Protein AF-A0AAW7MGW1-F1 (afdb_monomer)

Secondary structure (DSSP, 8-state):
-PPPHHHHHHHHHHHHHHHHHHTT--SS--EE-SSSEEEEEEEE--SSS--EEEEEEEESSHHHHHHHHT-

Solvent-accessible surface area (backbone atoms only — not comparable to full-atom values): 4339 Å² total; per-residue (Å²): 132,84,76,55,70,71,58,54,55,52,51,54,53,45,53,50,48,43,55,54,56,44,72,71,65,42,84,45,81,56,40,78,68,84,80,56,36,27,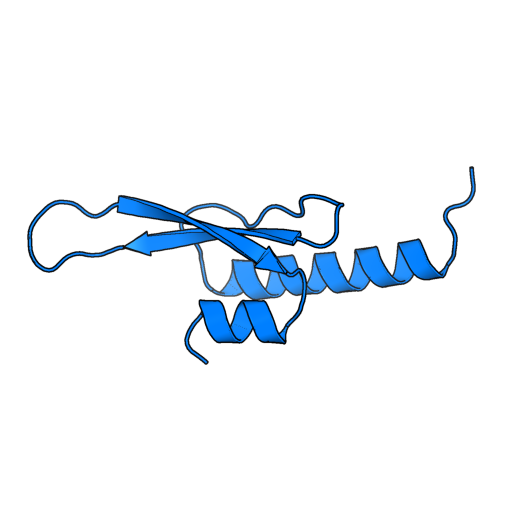40,43,40,42,73,45,77,55,97,72,75,74,70,48,77,48,78,50,78,40,57,67,41,73,64,50,52,33,60,72,74,71,105

Structure (mmCIF, N/CA/C/O backbone):
data_AF-A0AAW7MGW1-F1
#
_entry.id   AF-A0AAW7MGW1-F1
#
loop_
_atom_site.group_PDB
_atom_site.id
_atom_site.type_symbol
_atom_site.label_atom_id
_atom_site.label_alt_id
_atom_site.label_comp_id
_atom_site.label_asym_id
_atom_site.label_entity_id
_atom_site.label_seq_id
_atom_site.pdbx_PDB_ins_code
_atom_site.Cartn_x
_atom_site.Cartn_y
_atom_site.Cartn_z
_atom_site.occupancy
_atom_site.B_iso_or_equiv
_atom_site.auth_seq_id
_atom_site.auth_comp_id
_atom_site.auth_asym_id
_atom_site.auth_atom_id
_atom_site.pdbx_PDB_model_num
ATOM 1 N N . MET A 1 1 ? 9.162 1.483 -29.307 1.00 48.19 1 MET A N 1
ATOM 2 C CA . MET A 1 1 ? 10.173 1.584 -28.234 1.00 48.19 1 MET A CA 1
ATOM 3 C C . MET A 1 1 ? 10.019 0.355 -27.362 1.00 48.19 1 MET A C 1
ATOM 5 O O . MET A 1 1 ? 9.033 0.253 -26.643 1.00 48.19 1 MET A O 1
ATOM 9 N N . GLU A 1 2 ? 10.907 -0.620 -27.517 1.00 53.88 2 GLU A N 1
ATOM 10 C CA . GLU A 1 2 ? 10.869 -1.862 -26.744 1.00 53.88 2 GLU A CA 1
ATOM 11 C C . GLU A 1 2 ? 11.428 -1.581 -25.344 1.00 53.88 2 GLU A C 1
ATOM 13 O O . GLU A 1 2 ? 12.528 -1.047 -25.208 1.00 53.88 2 GLU A O 1
ATOM 18 N N . LYS A 1 3 ? 10.645 -1.847 -24.293 1.00 55.69 3 LYS A N 1
ATOM 19 C CA . LYS A 1 3 ? 11.120 -1.686 -22.912 1.00 55.69 3 LYS A CA 1
ATOM 20 C C . LYS A 1 3 ? 12.170 -2.760 -22.629 1.00 55.69 3 LYS A C 1
ATOM 22 O O . LYS A 1 3 ? 11.946 -3.925 -22.946 1.00 55.69 3 LYS A O 1
ATOM 27 N N . CYS A 1 4 ? 13.287 -2.386 -22.003 1.00 58.28 4 CYS A N 1
ATOM 28 C CA . CYS A 1 4 ? 14.319 -3.344 -21.606 1.00 58.28 4 CYS A CA 1
ATOM 29 C C . CYS A 1 4 ? 13.707 -4.465 -20.734 1.00 58.28 4 CYS A C 1
ATOM 31 O O . CYS A 1 4 ? 12.887 -4.163 -19.862 1.00 58.28 4 CYS A O 1
ATOM 33 N N . PRO A 1 5 ? 14.122 -5.737 -20.882 1.00 61.25 5 PRO A N 1
ATOM 34 C CA . PRO A 1 5 ? 13.561 -6.866 -20.124 1.00 61.25 5 PRO A CA 1
ATOM 35 C C . PRO A 1 5 ? 13.576 -6.659 -18.601 1.00 61.25 5 PRO A C 1
ATOM 37 O O . PRO A 1 5 ? 12.639 -7.035 -17.897 1.00 61.25 5 PRO A O 1
ATOM 40 N N . GLN A 1 6 ? 14.606 -5.971 -18.100 1.00 60.62 6 GLN A N 1
ATOM 41 C CA . GLN A 1 6 ? 14.761 -5.601 -16.689 1.00 60.62 6 GLN A CA 1
ATOM 42 C C . GLN A 1 6 ? 13.650 -4.656 -16.192 1.00 60.62 6 GLN A C 1
ATOM 44 O O . GLN A 1 6 ? 13.234 -4.728 -15.037 1.00 60.62 6 GLN A O 1
ATOM 49 N N . GLN A 1 7 ? 13.131 -3.793 -17.066 1.00 59.75 7 GLN A N 1
ATOM 50 C CA . GLN A 1 7 ? 12.079 -2.831 -16.744 1.00 59.75 7 GLN A CA 1
ATOM 51 C C . GL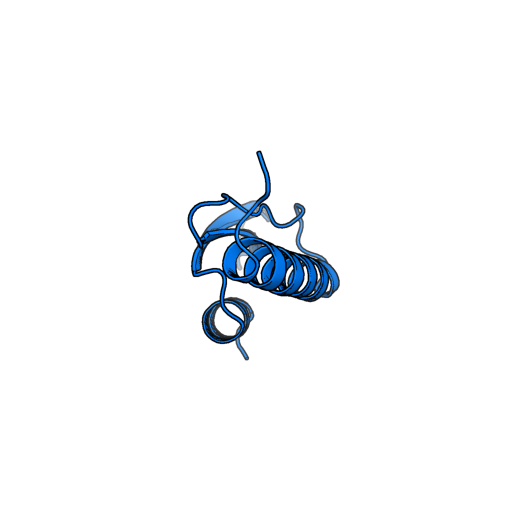N A 1 7 ? 10.694 -3.492 -16.701 1.00 59.75 7 GLN A C 1
ATOM 53 O O . GLN A 1 7 ? 9.851 -3.100 -15.896 1.00 59.75 7 GLN A O 1
ATOM 58 N N . ILE A 1 8 ? 10.475 -4.530 -17.518 1.00 62.03 8 ILE A N 1
ATOM 59 C CA . ILE A 1 8 ? 9.238 -5.323 -17.511 1.00 62.03 8 ILE A CA 1
ATOM 60 C C . ILE A 1 8 ? 9.180 -6.199 -16.254 1.00 62.03 8 ILE A C 1
ATOM 62 O O . ILE A 1 8 ? 8.174 -6.171 -15.547 1.00 62.03 8 ILE A O 1
ATOM 66 N N . ALA A 1 9 ? 10.267 -6.903 -15.920 1.00 62.34 9 ALA A N 1
ATOM 67 C CA . ALA A 1 9 ? 10.341 -7.724 -14.708 1.00 62.34 9 ALA A CA 1
ATOM 68 C C . ALA A 1 9 ? 10.065 -6.895 -13.441 1.00 62.34 9 ALA A C 1
ATOM 70 O O . ALA A 1 9 ? 9.174 -7.231 -12.663 1.00 62.34 9 ALA A O 1
ATOM 71 N N . ARG A 1 10 ? 10.719 -5.730 -13.316 1.00 67.75 10 ARG A N 1
ATOM 72 C CA . ARG A 1 10 ? 10.474 -4.788 -12.215 1.00 67.75 10 ARG A CA 1
ATOM 73 C C . ARG A 1 10 ? 9.011 -4.348 -12.132 1.00 67.75 10 ARG A C 1
ATOM 75 O O . ARG A 1 10 ? 8.457 -4.314 -11.041 1.00 67.75 10 ARG A O 1
ATOM 82 N N . SER A 1 11 ? 8.364 -4.041 -13.260 1.00 68.94 11 SER A N 1
ATOM 83 C CA . SER A 1 11 ? 6.947 -3.641 -13.250 1.00 68.94 11 SER A CA 1
ATOM 84 C C . SER A 1 11 ? 5.996 -4.761 -12.810 1.00 68.94 11 SER A C 1
ATOM 86 O O . SER A 1 11 ? 4.997 -4.484 -12.147 1.00 68.94 11 SER A O 1
ATOM 88 N N . VAL A 1 12 ? 6.307 -6.024 -13.126 1.00 74.38 12 VAL A N 1
ATOM 89 C CA . VAL A 1 12 ? 5.511 -7.182 -12.686 1.00 74.38 12 VAL A CA 1
ATO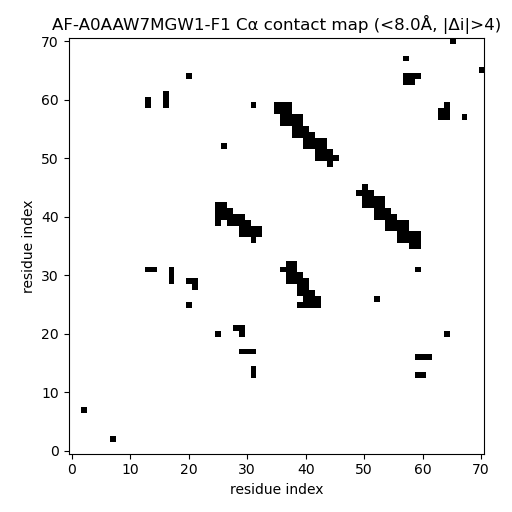M 90 C C . VAL A 1 12 ? 5.658 -7.389 -11.181 1.00 74.38 12 VAL A C 1
ATOM 92 O O . VAL A 1 12 ? 4.657 -7.614 -10.498 1.00 74.38 12 VAL A O 1
ATOM 95 N N . ASP A 1 13 ? 6.874 -7.260 -10.655 1.00 85.88 13 ASP A N 1
ATOM 96 C CA . ASP A 1 13 ? 7.143 -7.414 -9.225 1.00 85.88 13 ASP A CA 1
ATOM 97 C C . ASP A 1 13 ? 6.511 -6.290 -8.398 1.00 85.88 13 ASP A C 1
ATOM 99 O O . ASP A 1 13 ? 5.866 -6.565 -7.385 1.00 85.88 13 ASP A O 1
ATOM 103 N N . VAL A 1 14 ? 6.586 -5.041 -8.867 1.00 93.38 14 VAL A N 1
ATOM 104 C CA . VAL A 1 14 ? 5.916 -3.910 -8.208 1.00 93.38 14 VAL A CA 1
ATOM 105 C C . VAL A 1 14 ? 4.394 -4.059 -8.268 1.00 93.38 14 VAL A C 1
ATOM 107 O O . VAL A 1 14 ? 3.730 -3.893 -7.251 1.00 93.38 14 VAL A O 1
ATOM 110 N N . SER A 1 15 ? 3.826 -4.478 -9.404 1.00 93.81 15 SER A N 1
ATOM 111 C CA . SER A 1 15 ? 2.377 -4.717 -9.517 1.00 93.81 15 SER A CA 1
ATOM 112 C C . SER A 1 15 ? 1.884 -5.817 -8.568 1.00 93.81 15 SER A C 1
ATOM 114 O O . SER A 1 15 ? 0.778 -5.737 -8.034 1.00 93.81 15 SER A O 1
ATOM 116 N N . ARG A 1 16 ? 2.689 -6.867 -8.353 1.00 95.62 16 ARG A N 1
ATOM 117 C CA . ARG A 1 16 ? 2.393 -7.916 -7.365 1.00 95.62 16 ARG A CA 1
ATOM 118 C C . ARG A 1 16 ? 2.487 -7.382 -5.941 1.00 95.62 16 ARG A C 1
ATOM 120 O O . ARG A 1 16 ? 1.623 -7.705 -5.134 1.00 95.62 16 ARG A O 1
ATOM 127 N N . LEU A 1 17 ? 3.493 -6.557 -5.652 1.00 96.50 17 LEU A N 1
ATOM 128 C CA . LEU A 1 17 ? 3.655 -5.919 -4.349 1.00 96.50 17 LEU A CA 1
ATOM 129 C C . LEU A 1 17 ? 2.483 -4.983 -4.027 1.00 96.50 17 LEU A C 1
ATOM 131 O O . LEU A 1 17 ? 1.935 -5.081 -2.937 1.00 96.50 17 LEU A O 1
ATOM 135 N N . VAL A 1 18 ? 2.046 -4.152 -4.979 1.00 97.38 18 VAL A N 1
ATOM 136 C CA . VAL A 1 18 ? 0.859 -3.286 -4.846 1.00 97.38 18 VAL A CA 1
ATOM 137 C C . VAL A 1 18 ? -0.375 -4.114 -4.496 1.00 97.38 18 VAL A C 1
ATOM 139 O O . VAL A 1 18 ? -1.030 -3.843 -3.498 1.00 97.38 18 VAL A O 1
ATOM 142 N N . LYS A 1 19 ? -0.646 -5.190 -5.248 1.00 97.00 19 LYS A N 1
ATOM 143 C CA . LYS A 1 19 ? -1.776 -6.090 -4.957 1.00 97.00 19 LYS A CA 1
ATOM 144 C C . LYS A 1 19 ? -1.676 -6.750 -3.585 1.00 97.00 19 LYS A C 1
ATOM 146 O O . LYS A 1 19 ? -2.696 -6.962 -2.939 1.00 97.00 19 LYS A O 1
ATOM 151 N N . TRP A 1 20 ? -0.466 -7.113 -3.164 1.00 96.62 20 TRP A N 1
ATOM 152 C CA . TRP A 1 20 ? -0.243 -7.685 -1.843 1.00 96.62 20 TRP A CA 1
ATOM 153 C C . TRP A 1 20 ? -0.539 -6.659 -0.744 1.00 96.62 20 TRP A C 1
ATOM 155 O O . TRP A 1 20 ? -1.307 -6.975 0.156 1.00 96.62 20 TRP A O 1
ATOM 165 N N . ILE A 1 21 ? -0.037 -5.425 -0.859 1.00 96.31 21 ILE A N 1
ATOM 166 C CA . ILE A 1 21 ? -0.344 -4.338 0.088 1.00 96.31 21 ILE A CA 1
ATOM 167 C C . ILE A 1 21 ? -1.853 -4.066 0.122 1.00 96.31 21 ILE A C 1
ATOM 169 O O . ILE A 1 21 ? -2.446 -4.052 1.196 1.00 96.31 21 ILE A O 1
ATOM 173 N N . ASP A 1 22 ? -2.499 -3.940 -1.038 1.00 97.19 22 ASP A N 1
ATOM 174 C CA . ASP A 1 22 ? -3.936 -3.658 -1.128 1.00 97.19 22 ASP A CA 1
ATOM 175 C C . ASP A 1 22 ? -4.808 -4.794 -0.562 1.00 97.19 22 ASP A C 1
ATOM 177 O O . ASP A 1 22 ? -5.933 -4.553 -0.123 1.00 97.19 22 ASP A O 1
ATOM 181 N N . SER A 1 23 ? -4.293 -6.029 -0.492 1.00 96.75 23 SER A N 1
ATOM 182 C CA . SER A 1 23 ? -4.987 -7.145 0.170 1.00 96.75 23 SER A CA 1
ATOM 183 C C . SER A 1 23 ? -5.105 -6.984 1.692 1.00 96.75 23 SER A C 1
ATOM 185 O O . SER A 1 23 ? -5.892 -7.692 2.318 1.00 96.75 23 SER A O 1
ATOM 187 N N . HIS A 1 24 ? -4.375 -6.027 2.280 1.00 93.56 24 HIS A N 1
ATOM 188 C CA . HIS A 1 24 ? -4.524 -5.601 3.673 1.00 93.56 24 HIS A CA 1
ATOM 189 C C . HIS A 1 24 ? -5.602 -4.522 3.864 1.00 93.56 24 HIS A C 1
ATOM 191 O O . HIS A 1 24 ? -5.742 -4.002 4.967 1.00 93.56 24 HIS A O 1
ATOM 197 N N . TYR A 1 25 ? -6.384 -4.217 2.823 1.00 90.75 25 TYR A N 1
ATOM 198 C CA . TYR A 1 25 ? -7.519 -3.290 2.856 1.00 90.75 25 TYR A CA 1
ATOM 199 C C . TYR A 1 25 ? -7.156 -1.876 3.350 1.00 90.75 25 TYR A C 1
ATO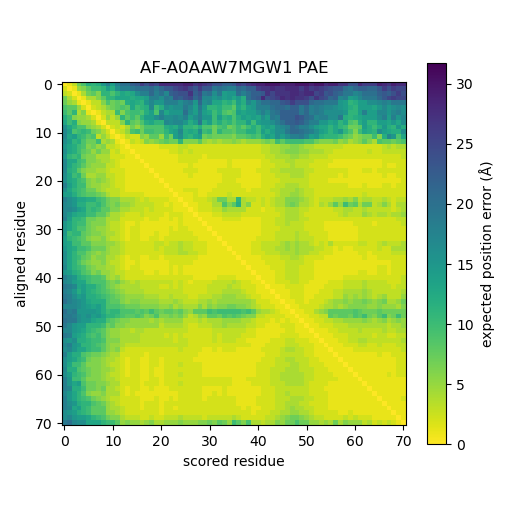M 201 O O . TYR A 1 25 ? -7.750 -1.391 4.316 1.00 90.75 25 TYR A O 1
ATOM 209 N N . PRO A 1 26 ? -6.191 -1.187 2.709 1.00 92.19 26 PRO A N 1
ATOM 210 C CA . PRO A 1 26 ? -5.898 0.198 3.048 1.00 92.19 26 PRO A CA 1
ATOM 211 C C . PRO A 1 26 ? -7.114 1.102 2.760 1.00 92.19 26 PRO A C 1
ATOM 213 O O . PRO A 1 26 ? -7.920 0.797 1.876 1.00 92.19 26 PRO A O 1
ATOM 216 N N . PRO A 1 27 ? -7.241 2.257 3.441 1.00 94.06 27 PRO A N 1
ATOM 217 C CA . PRO A 1 27 ? -8.343 3.200 3.213 1.00 94.06 27 PRO A CA 1
ATOM 218 C C . PRO A 1 27 ? -8.327 3.826 1.809 1.00 94.06 27 PRO A C 1
ATOM 220 O O . PRO A 1 27 ? -9.340 4.345 1.344 1.00 94.06 27 PRO A O 1
ATOM 223 N N . VAL A 1 28 ? -7.174 3.801 1.136 1.00 95.81 28 VAL A N 1
ATOM 224 C CA . VAL A 1 28 ? -6.972 4.282 -0.234 1.00 95.81 28 VAL A CA 1
ATOM 225 C C . VAL A 1 28 ? -6.037 3.298 -0.947 1.00 95.81 28 VAL A C 1
ATOM 227 O O . VAL A 1 28 ? -5.076 2.844 -0.320 1.00 95.81 28 VAL A O 1
ATOM 230 N N . PRO A 1 29 ? -6.272 2.980 -2.235 1.00 97.00 29 PRO A N 1
ATOM 231 C CA . PRO A 1 29 ? -5.389 2.102 -2.997 1.00 97.00 29 PRO A CA 1
ATOM 232 C C . PRO A 1 29 ? -3.933 2.576 -3.015 1.00 97.00 29 PRO A C 1
ATOM 234 O O . PRO A 1 29 ? -3.654 3.776 -3.103 1.00 97.00 29 PRO A O 1
ATOM 237 N N . THR A 1 30 ? -3.005 1.623 -2.992 1.00 97.56 30 THR A N 1
ATOM 238 C CA . THR A 1 30 ? -1.570 1.894 -3.105 1.00 97.56 30 THR A CA 1
ATOM 239 C C . THR A 1 30 ? -1.228 2.428 -4.495 1.00 97.56 30 THR A C 1
ATOM 241 O O . THR A 1 30 ? -1.690 1.911 -5.513 1.00 97.56 30 THR A O 1
ATOM 244 N N . ILE A 1 31 ? -0.374 3.451 -4.558 1.00 97.31 31 ILE A N 1
ATOM 245 C CA . ILE A 1 31 ? 0.052 4.072 -5.819 1.00 97.31 31 ILE A CA 1
ATOM 246 C C . ILE A 1 31 ? 1.512 3.706 -6.089 1.00 97.31 31 ILE A C 1
ATOM 248 O O . ILE A 1 31 ? 2.384 3.986 -5.268 1.00 97.31 31 ILE A O 1
ATOM 252 N N . ASP A 1 32 ? 1.787 3.123 -7.257 1.00 96.38 32 ASP A N 1
ATOM 253 C CA . ASP A 1 32 ? 3.146 3.013 -7.800 1.00 96.38 32 ASP A CA 1
ATOM 254 C C . ASP A 1 32 ? 3.565 4.355 -8.410 1.00 96.38 32 ASP A C 1
ATOM 256 O O . ASP A 1 32 ? 2.959 4.823 -9.376 1.00 96.38 32 ASP A O 1
ATOM 260 N N . ASN A 1 33 ? 4.599 4.981 -7.843 1.00 95.44 33 ASN A N 1
ATOM 261 C CA . ASN A 1 33 ? 5.085 6.283 -8.299 1.00 95.44 33 ASN A CA 1
ATOM 262 C C . ASN A 1 33 ? 5.985 6.169 -9.549 1.00 95.44 33 ASN A C 1
ATOM 264 O O . ASN A 1 33 ? 6.335 7.182 -10.153 1.00 95.44 33 ASN A O 1
ATOM 268 N N . GLY A 1 34 ? 6.391 4.958 -9.950 1.00 93.50 34 GLY A N 1
ATOM 269 C CA . GLY A 1 34 ? 7.226 4.711 -11.131 1.00 93.50 34 GLY A CA 1
ATOM 270 C C . GLY A 1 34 ? 8.720 5.019 -10.956 1.00 93.50 34 GLY A C 1
ATOM 271 O O . GLY A 1 34 ? 9.524 4.646 -11.811 1.00 93.50 34 GLY A O 1
ATOM 272 N N . ASP A 1 35 ? 9.120 5.631 -9.840 1.00 92.62 35 ASP A N 1
ATOM 273 C CA . ASP A 1 35 ? 10.513 5.943 -9.487 1.00 92.62 35 ASP A CA 1
ATOM 274 C C . ASP A 1 35 ? 11.157 4.891 -8.558 1.00 92.62 35 ASP A C 1
ATOM 276 O O . ASP A 1 35 ? 12.327 4.990 -8.190 1.00 92.62 35 ASP A O 1
ATOM 280 N N . GLY A 1 36 ? 10.420 3.826 -8.222 1.00 93.06 36 GLY A N 1
ATOM 281 C CA . GLY A 1 36 ? 10.837 2.829 -7.233 1.00 93.06 36 GLY A CA 1
ATOM 282 C C . GLY A 1 36 ? 10.329 3.078 -5.823 1.00 93.06 36 GLY A C 1
ATOM 283 O O . GLY A 1 36 ? 10.754 2.367 -4.913 1.00 93.06 36 GLY A O 1
ATOM 284 N N . SER A 1 37 ? 9.422 4.032 -5.643 1.00 96.69 37 SER A N 1
ATOM 285 C CA . SER A 1 37 ? 8.658 4.214 -4.416 1.00 96.69 37 SER A CA 1
ATOM 286 C C . SER A 1 37 ? 7.172 3.908 -4.614 1.00 96.69 37 SER A C 1
ATOM 288 O O . SER A 1 37 ? 6.646 3.937 -5.728 1.00 96.69 37 SER A O 1
ATOM 290 N N . LEU A 1 38 ? 6.498 3.610 -3.507 1.00 97.75 38 LEU A N 1
ATOM 291 C CA . LEU A 1 38 ? 5.053 3.478 -3.414 1.00 97.75 38 LEU A CA 1
ATOM 292 C C . LEU A 1 38 ? 4.515 4.577 -2.504 1.00 97.75 38 LEU A C 1
ATOM 294 O O . LEU A 1 38 ? 5.101 4.859 -1.457 1.00 97.75 38 LEU A O 1
ATOM 298 N N . THR A 1 39 ? 3.378 5.159 -2.872 1.00 98.31 39 THR A N 1
ATOM 299 C CA . THR A 1 39 ? 2.555 5.918 -1.930 1.00 98.31 39 THR A CA 1
ATOM 300 C C . THR A 1 39 ? 1.547 4.965 -1.295 1.00 98.31 39 THR A C 1
ATOM 302 O O . THR A 1 39 ? 0.745 4.354 -2.002 1.00 98.31 39 THR A O 1
ATOM 305 N N . VAL A 1 40 ? 1.586 4.857 0.030 1.00 97.81 40 VAL A N 1
ATOM 306 C CA . VAL A 1 40 ? 0.727 3.980 0.837 1.00 97.81 40 VAL A CA 1
ATOM 307 C C . VAL A 1 40 ? -0.109 4.799 1.814 1.00 97.81 40 VAL A C 1
ATOM 309 O O . VAL A 1 40 ? 0.253 5.930 2.160 1.00 97.81 40 VAL A O 1
ATOM 312 N N . PHE A 1 41 ? -1.227 4.225 2.253 1.00 97.50 41 PHE A N 1
ATOM 313 C CA . PHE A 1 41 ? -2.191 4.883 3.127 1.00 97.50 41 PHE A CA 1
ATOM 314 C C . PHE A 1 41 ? -2.602 3.961 4.267 1.00 97.50 41 PHE A C 1
ATOM 316 O O . PHE A 1 41 ? -2.861 2.782 4.039 1.00 97.50 41 PHE A O 1
ATOM 323 N N . VAL A 1 42 ? -2.693 4.502 5.479 1.00 93.62 42 VAL A N 1
ATOM 324 C CA . VAL A 1 42 ? -3.162 3.781 6.668 1.00 93.62 42 VAL A CA 1
ATOM 325 C C . VAL A 1 42 ? -4.258 4.580 7.357 1.00 93.62 42 VAL A C 1
ATOM 327 O O . VAL A 1 42 ? -4.212 5.809 7.399 1.00 93.62 42 VAL A O 1
ATOM 330 N N . GLU A 1 43 ? -5.270 3.885 7.868 1.00 94.44 43 GLU A N 1
ATOM 331 C CA . GLU A 1 43 ? -6.262 4.499 8.742 1.00 94.44 43 GLU A CA 1
ATOM 332 C C . GLU A 1 43 ? -5.709 4.543 10.168 1.00 94.44 43 GLU A C 1
ATOM 334 O O . GLU A 1 43 ? -5.404 3.517 10.776 1.00 94.44 43 GLU A O 1
ATOM 339 N N . CYS A 1 44 ? -5.573 5.749 10.703 1.00 92.56 44 CYS A N 1
ATOM 340 C CA . CYS A 1 44 ? -5.116 6.002 12.055 1.00 92.56 44 CYS A CA 1
ATOM 341 C C . CYS A 1 44 ? -6.323 6.214 12.972 1.00 92.56 44 CYS A C 1
ATOM 343 O O . CYS A 1 44 ? -7.149 7.105 12.753 1.00 92.56 44 CYS A O 1
ATOM 345 N N . VAL A 1 45 ? -6.395 5.409 14.034 1.00 93.81 45 VAL A N 1
ATOM 346 C CA . VAL A 1 45 ? -7.442 5.476 15.062 1.00 93.81 45 VAL A CA 1
ATOM 347 C C . VAL A 1 45 ? -6.818 5.982 16.369 1.00 93.81 45 VAL A C 1
ATOM 349 O O . VAL A 1 45 ? -6.239 5.193 17.122 1.00 93.81 45 VAL A O 1
ATOM 352 N N . PRO A 1 46 ? -6.859 7.298 16.650 1.00 93.88 46 PRO A N 1
ATOM 353 C CA . PRO A 1 46 ? -6.277 7.848 17.870 1.00 93.88 46 PRO A CA 1
ATOM 354 C C . PRO A 1 46 ? -7.108 7.484 19.110 1.00 93.88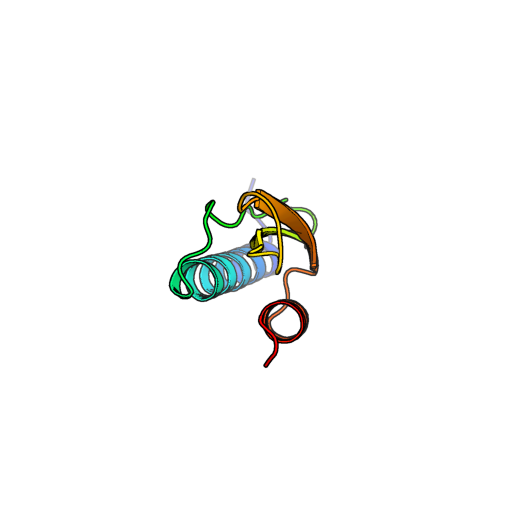 46 PRO A C 1
ATOM 356 O O . PRO A 1 46 ? -8.295 7.178 19.026 1.00 93.88 46 PRO A O 1
ATOM 359 N N . LYS A 1 47 ? -6.501 7.579 20.303 1.00 95.56 47 LYS A N 1
ATOM 360 C CA . LYS A 1 47 ? -7.205 7.354 21.585 1.00 95.56 47 LYS A CA 1
ATOM 361 C C . LYS A 1 47 ? -8.331 8.362 21.844 1.00 95.56 47 LYS A C 1
ATOM 363 O O . LYS A 1 47 ? -9.268 8.054 22.572 1.00 95.56 47 LYS A O 1
ATOM 368 N N . VAL A 1 48 ? -8.198 9.576 21.311 1.00 95.19 48 VAL A N 1
ATOM 369 C CA . VAL A 1 48 ? -9.163 10.672 21.443 1.00 95.19 48 VAL A CA 1
ATOM 370 C C . VAL A 1 48 ? -9.223 11.412 20.111 1.00 95.19 48 VAL A C 1
ATOM 372 O O . VAL A 1 48 ? -8.180 11.736 19.547 1.00 95.19 48 VAL A O 1
ATOM 375 N N . GLY A 1 49 ? -10.435 11.715 19.648 1.00 94.19 49 GLY A N 1
ATOM 376 C CA . GLY A 1 49 ? -10.673 12.436 18.398 1.00 94.19 49 GLY A CA 1
ATOM 377 C C . GLY A 1 49 ? -11.095 11.528 17.237 1.00 94.19 49 GLY A C 1
ATOM 378 O O . GLY A 1 49 ? -11.307 10.331 17.435 1.00 94.19 49 GLY A O 1
ATOM 379 N N . PRO A 1 50 ? -11.284 12.109 16.040 1.00 95.75 50 PRO A N 1
ATOM 380 C CA . PRO A 1 50 ? -11.720 11.369 14.862 1.00 95.75 50 PRO A CA 1
ATOM 381 C C . PRO A 1 50 ? -10.601 10.495 14.281 1.00 95.75 50 PRO A C 1
ATOM 383 O O . PRO A 1 50 ? -9.415 10.780 14.462 1.00 95.75 50 PRO A O 1
ATOM 386 N N . THR A 1 51 ? -10.991 9.460 13.535 1.00 95.56 51 THR A N 1
ATOM 387 C CA . THR A 1 51 ? -10.069 8.721 12.668 1.00 95.56 51 THR A CA 1
ATOM 388 C C . THR A 1 51 ? -9.571 9.619 11.538 1.00 95.56 51 THR A C 1
ATOM 390 O O . THR A 1 51 ? -10.242 10.571 11.129 1.00 95.56 51 THR A O 1
ATOM 393 N N . TYR A 1 52 ? -8.372 9.339 11.038 1.00 94.81 52 TYR A N 1
ATOM 394 C CA . TYR A 1 52 ? -7.799 10.053 9.902 1.00 94.81 52 TYR A CA 1
ATOM 395 C C . TYR A 1 52 ? -6.970 9.109 9.039 1.00 94.81 52 TYR A C 1
ATOM 397 O O . TYR A 1 52 ? -6.493 8.081 9.510 1.00 94.81 52 TYR A O 1
ATOM 405 N N . VAL A 1 53 ? -6.792 9.458 7.767 1.00 96.44 53 VAL A N 1
ATOM 406 C CA . VAL A 1 53 ? -5.935 8.700 6.853 1.00 96.44 53 VAL A CA 1
ATOM 407 C C . VAL A 1 53 ? -4.560 9.346 6.824 1.00 96.44 53 VAL A C 1
ATOM 409 O O . VAL A 1 53 ? -4.431 10.526 6.496 1.00 96.44 53 VAL A O 1
ATOM 412 N N . GLU A 1 54 ? -3.534 8.572 7.149 1.00 95.19 54 GLU A N 1
ATOM 413 C CA . GLU A 1 54 ? -2.145 8.981 6.998 1.00 95.19 54 GLU A CA 1
ATOM 414 C C . GLU A 1 54 ? -1.578 8.451 5.682 1.00 95.19 54 GLU A C 1
ATOM 416 O O . GLU A 1 54 ? -1.852 7.324 5.269 1.00 95.19 54 GLU A O 1
ATOM 421 N N . ARG A 1 55 ? -0.782 9.290 5.017 1.00 96.75 55 ARG A N 1
ATOM 422 C CA . ARG A 1 55 ? -0.088 8.972 3.771 1.00 96.75 55 ARG A CA 1
ATOM 423 C C . ARG A 1 55 ? 1.406 8.856 4.045 1.00 96.75 55 ARG A C 1
ATOM 425 O O . ARG A 1 55 ? 1.996 9.774 4.609 1.00 96.75 55 ARG A O 1
ATOM 432 N N . SER A 1 56 ? 2.036 7.806 3.529 1.00 97.75 56 SER A N 1
ATOM 433 C CA . SER A 1 56 ? 3.492 7.634 3.570 1.00 97.75 56 SER A CA 1
ATOM 434 C C . SER A 1 56 ? 4.050 7.308 2.184 1.00 97.75 56 SER A C 1
ATOM 436 O O . SER A 1 56 ? 3.333 6.827 1.305 1.00 97.75 56 SER A O 1
ATOM 438 N N . ILE A 1 57 ? 5.341 7.575 1.982 1.00 98.19 57 ILE A N 1
ATOM 439 C CA . ILE A 1 57 ? 6.088 7.143 0.795 1.00 98.19 57 ILE A CA 1
ATOM 440 C C . ILE A 1 57 ? 7.131 6.132 1.255 1.00 98.19 57 ILE A C 1
ATOM 442 O O . ILE A 1 57 ? 7.958 6.447 2.110 1.00 98.19 57 ILE A O 1
ATOM 446 N N . ILE A 1 58 ? 7.089 4.927 0.693 1.00 97.62 58 ILE A N 1
ATOM 447 C CA . ILE A 1 58 ? 7.998 3.831 1.044 1.00 97.62 58 ILE A CA 1
ATOM 448 C C . ILE A 1 58 ? 8.732 3.320 -0.200 1.00 97.62 58 ILE A C 1
ATOM 450 O O . ILE A 1 58 ? 8.200 3.416 -1.306 1.00 97.62 58 ILE A O 1
ATOM 454 N N . PRO A 1 59 ? 9.936 2.739 -0.071 1.00 97.50 59 PRO A N 1
ATOM 455 C CA . PRO A 1 59 ? 10.551 2.003 -1.171 1.00 97.50 59 PRO A CA 1
ATOM 456 C C . PRO A 1 59 ? 9.635 0.878 -1.678 1.00 97.50 59 PRO A C 1
ATOM 4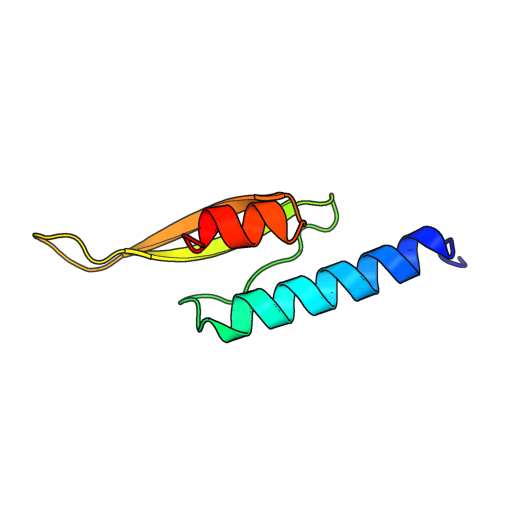58 O O . PRO A 1 59 ? 9.032 0.167 -0.875 1.00 97.50 59 PRO A O 1
ATOM 461 N N . ALA A 1 60 ? 9.588 0.653 -2.994 1.00 96.56 60 ALA A N 1
ATOM 462 C CA . ALA A 1 60 ? 8.821 -0.422 -3.631 1.00 96.56 60 ALA A CA 1
ATOM 463 C C . ALA A 1 60 ? 9.491 -1.795 -3.429 1.00 96.56 60 ALA A C 1
ATOM 465 O O . ALA A 1 60 ? 9.920 -2.460 -4.371 1.00 96.56 60 ALA A O 1
ATOM 466 N N . THR A 1 61 ? 9.626 -2.202 -2.167 1.00 95.75 61 THR A N 1
ATOM 467 C CA . THR A 1 61 ? 10.251 -3.456 -1.745 1.00 95.75 61 THR A CA 1
ATOM 468 C C . THR A 1 61 ? 9.367 -4.166 -0.728 1.00 95.75 61 THR A C 1
ATOM 470 O O . THR A 1 61 ? 8.722 -3.521 0.100 1.00 95.75 61 THR A O 1
ATOM 473 N N . LEU A 1 62 ? 9.385 -5.503 -0.735 1.00 94.81 62 LEU A N 1
ATOM 474 C CA . LEU A 1 62 ? 8.645 -6.300 0.248 1.00 94.81 62 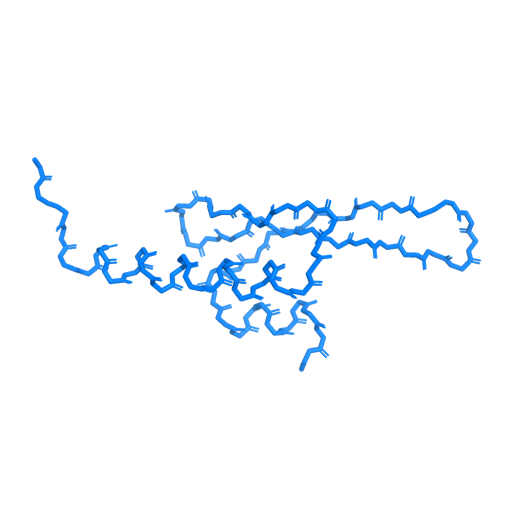LEU A CA 1
ATOM 475 C C . LEU A 1 62 ? 9.075 -5.977 1.686 1.00 94.81 62 LEU A C 1
ATOM 477 O O . LEU A 1 62 ? 8.234 -5.934 2.575 1.00 94.81 62 LEU A O 1
ATOM 481 N N . LYS A 1 63 ? 10.370 -5.718 1.912 1.00 96.44 63 LYS A N 1
ATOM 482 C CA . LYS A 1 63 ? 10.881 -5.353 3.237 1.00 96.44 63 LYS A CA 1
ATOM 483 C C . LYS A 1 63 ? 10.230 -4.068 3.747 1.00 96.44 63 LYS A C 1
ATOM 485 O O . LYS A 1 63 ? 9.663 -4.080 4.828 1.00 96.44 63 LYS A O 1
ATOM 490 N N . ALA A 1 64 ? 10.270 -2.992 2.961 1.00 97.25 64 ALA A N 1
ATOM 491 C CA . ALA A 1 64 ? 9.682 -1.721 3.374 1.00 97.25 64 ALA A CA 1
ATOM 492 C C . ALA A 1 64 ? 8.165 -1.826 3.594 1.00 97.25 64 ALA A C 1
ATOM 494 O O . ALA A 1 64 ? 7.643 -1.240 4.534 1.00 97.25 64 ALA A O 1
ATOM 495 N N . ALA A 1 65 ? 7.469 -2.607 2.763 1.00 96.38 65 ALA A N 1
ATOM 496 C CA . ALA A 1 65 ? 6.040 -2.844 2.929 1.00 96.38 65 ALA A CA 1
ATOM 497 C C . ALA A 1 65 ? 5.721 -3.625 4.219 1.00 96.38 65 ALA A C 1
ATOM 499 O O . ALA A 1 65 ? 4.769 -3.289 4.915 1.00 96.38 65 ALA A O 1
ATOM 500 N N . ARG A 1 66 ? 6.538 -4.627 4.574 1.00 96.25 66 ARG A N 1
ATOM 501 C CA . ARG A 1 66 ? 6.426 -5.357 5.847 1.00 96.25 66 ARG A CA 1
ATOM 502 C C . ARG A 1 66 ? 6.704 -4.464 7.049 1.00 96.25 66 ARG A C 1
ATOM 504 O O . ARG A 1 66 ? 5.900 -4.459 7.974 1.00 96.25 66 ARG A O 1
ATOM 511 N N . ASP A 1 67 ? 7.795 -3.700 6.998 1.00 96.62 67 ASP A N 1
ATOM 512 C CA . ASP A 1 67 ? 8.166 -2.757 8.056 1.00 96.62 67 ASP A CA 1
ATOM 513 C C . ASP A 1 67 ? 7.030 -1.739 8.286 1.00 96.62 67 ASP A C 1
ATOM 515 O O . ASP A 1 67 ? 6.690 -1.433 9.424 1.00 96.62 67 ASP A O 1
ATOM 519 N N . TRP A 1 68 ? 6.398 -1.256 7.208 1.00 95.00 68 TRP A N 1
ATOM 520 C CA . TRP A 1 68 ? 5.268 -0.326 7.274 1.00 95.00 68 TRP A CA 1
ATOM 521 C C . TRP A 1 68 ? 3.976 -0.966 7.817 1.00 95.00 68 TRP A C 1
ATOM 523 O O . TRP A 1 68 ? 3.276 -0.337 8.605 1.00 95.00 68 TRP A O 1
ATOM 533 N N . LEU A 1 69 ? 3.677 -2.220 7.455 1.00 92.88 69 LEU A N 1
ATOM 534 C CA . LEU A 1 69 ? 2.519 -2.976 7.966 1.00 92.88 69 LEU A CA 1
ATOM 535 C C . LEU A 1 69 ? 2.710 -3.515 9.401 1.00 92.88 69 LEU A C 1
ATOM 537 O O . LEU A 1 69 ? 1.753 -4.024 9.983 1.00 92.88 69 LEU A O 1
ATOM 541 N N . GLY A 1 70 ? 3.918 -3.422 9.971 1.00 93.00 70 GLY A N 1
ATOM 542 C CA . GLY A 1 70 ? 4.228 -3.876 11.334 1.00 93.00 70 GLY A CA 1
ATOM 543 C C . GLY A 1 70 ? 4.547 -5.373 11.474 1.00 93.00 70 GLY A C 1
ATOM 544 O O . GLY A 1 70 ? 4.265 -5.955 12.522 1.00 93.00 70 GLY A O 1
ATOM 545 N N . TYR A 1 71 ? 5.095 -5.997 10.426 1.00 89.00 71 TYR A N 1
ATOM 546 C CA . TYR A 1 71 ? 5.499 -7.415 10.375 1.00 89.00 71 TYR A CA 1
ATOM 547 C C . TYR A 1 71 ? 6.919 -7.723 10.864 1.00 89.00 71 TYR A C 1
ATOM 549 O O . TYR A 1 71 ? 7.742 -6.792 10.978 1.00 89.00 71 TYR A O 1
#

Nearest PDB structures (foldseek):
  1ry6-assembly1_A  TM=5.990E-01  e=1.832E+00  Plasmodium falciparum
  3j2u-assembly1_K-1  TM=6.327E-01  e=7.014E+00  Drosophila melanogaster
  1v8j-assembly1_A  TM=4.651E-01  e=3.702E+00  Mus musculus
  2gry-assembly1_A  TM=4.882E-01  e=4.484E+00  Homo sapiens
  6b0c-asse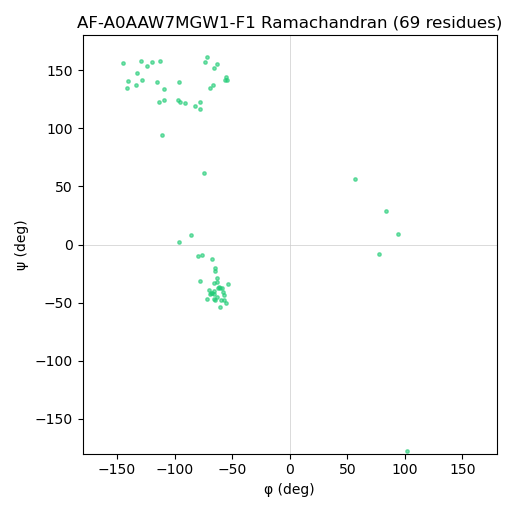mbly1_K-1  TM=6.258E-01  e=7.477E+00  Drosophila melanogaster

Organism: NCBI:txid2508294

Radius of gyration: 14.22 Å; 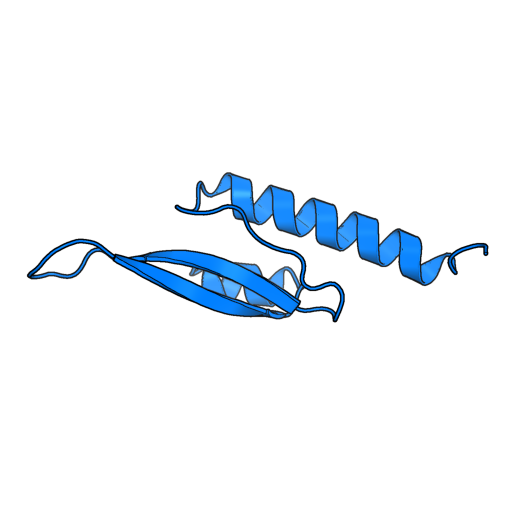Cα contacts (8 Å, |Δi|>4): 86; chains: 1; bounding box: 26×20×50 Å

Foldseek 3Di:
DDDDPVLVVVVVLLVVLQVVLCVVPFPDRWDDPSPQKIWGWHWDDDPDDDIDIDIDIFGSDPVRSCVVVVD

pLDDT: mean 89.52, std 13.28, range [48.19, 98.31]

Sequence (71 aa):
MEKCPQQIARSVDVSRLVKWIDSHYPPVPTIDNGDGSLTVFVECVPKVGPTYVERSIIPATLKAARDWLGY

Mean predicted aligned error: 5.56 Å